Protein AF-A0A183EWM8-F1 (afdb_monomer_lite)

pLDDT: mean 88.38, std 13.18, range [44.06, 98.62]

InterPro domains:
  IPR011598 Myc-type, basic helix-loop-helix (bHLH) domain [PF00010] (12-62)
  IPR011598 Myc-type, basic helix-loop-helix (bHLH) domain [PS50888] (10-64)
  IPR011598 Myc-type, basic helix-loop-helix (bHLH) domain [SM00353] (16-68)
  IPR036638 Helix-loop-helix DNA-binding domain superfamily [G3DSA:4.10.280.10] (2-67)
  IPR036638 Helix-loop-helix DNA-binding domain superfamily [SSF47459] (11-66)
  IPR050359 Basic helix-loop-helix transcription factors [PTHR19290] (7-63)

Structure (mmCIF, N/CA/C/O backbone):
data_AF-A0A183EWM8-F1
#
_entry.id   AF-A0A183EWM8-F1
#
loop_
_atom_site.group_PDB
_atom_site.id
_atom_site.type_symbol
_atom_site.label_atom_id
_atom_site.label_alt_id
_atom_site.label_comp_id
_atom_site.label_asym_id
_atom_site.label_entity_id
_atom_site.label_seq_id
_atom_site.pdbx_PDB_ins_code
_atom_site.Cartn_x
_atom_site.Cartn_y
_atom_site.Cartn_z
_atom_site.occupancy
_atom_site.B_iso_or_equiv
_atom_site.auth_seq_id
_atom_site.auth_comp_id
_atom_site.auth_asym_id
_atom_site.auth_atom_id
_atom_site.pdbx_PDB_model_num
ATOM 1 N N . MET A 1 1 ? -21.068 13.839 41.377 1.00 44.06 1 MET A N 1
ATOM 2 C CA . MET A 1 1 ? -20.197 14.106 40.212 1.00 44.06 1 MET A CA 1
ATOM 3 C C . MET A 1 1 ? -19.791 12.785 39.569 1.00 44.06 1 MET A C 1
ATOM 5 O O . MET A 1 1 ? -18.951 12.104 40.136 1.00 44.06 1 MET A O 1
ATOM 9 N N . SER A 1 2 ? -20.387 12.386 38.440 1.00 51.72 2 SER A N 1
ATOM 10 C CA . SER A 1 2 ? -19.960 11.161 37.724 1.00 51.72 2 SER A CA 1
ATOM 11 C C . SER A 1 2 ? -20.334 11.091 36.233 1.00 51.72 2 SER A C 1
ATOM 13 O O . SER A 1 2 ? -19.924 10.150 35.566 1.00 51.72 2 SER A O 1
ATOM 15 N N . SER A 1 3 ? -21.024 12.084 35.660 1.00 55.25 3 SER A N 1
ATOM 16 C CA . SER A 1 3 ? -21.482 12.010 34.257 1.00 55.25 3 SER A CA 1
ATOM 17 C C . SER A 1 3 ? -20.521 12.607 33.218 1.00 55.25 3 SER A C 1
ATOM 19 O O . SER A 1 3 ? -20.707 12.379 32.030 1.00 55.25 3 SER A O 1
ATOM 21 N N . ALA A 1 4 ? -19.483 13.340 33.637 1.00 53.97 4 ALA A N 1
ATOM 22 C CA . ALA A 1 4 ? -18.543 14.003 32.720 1.00 53.97 4 ALA A CA 1
ATOM 23 C C . ALA A 1 4 ? -17.458 13.068 32.142 1.00 53.97 4 ALA A C 1
ATOM 25 O O . ALA A 1 4 ? -16.783 13.427 31.188 1.00 53.97 4 ALA A O 1
ATOM 26 N N . ASN A 1 5 ? -17.293 11.859 32.694 1.00 59.56 5 ASN A N 1
ATOM 27 C CA . ASN A 1 5 ? -16.226 10.933 32.283 1.00 59.56 5 ASN A CA 1
ATOM 28 C C . ASN A 1 5 ? -16.612 10.059 31.072 1.00 59.56 5 ASN A C 1
ATOM 30 O O . ASN A 1 5 ? -15.748 9.604 30.325 1.00 59.56 5 ASN A O 1
ATOM 34 N N . SER A 1 6 ? -17.910 9.824 30.857 1.00 70.00 6 SER A N 1
ATOM 35 C CA . SER A 1 6 ? -18.403 8.890 29.835 1.00 70.00 6 SER A CA 1
ATOM 36 C C . SER A 1 6 ? -18.297 9.453 28.415 1.00 70.00 6 SER A C 1
ATOM 38 O O . SER A 1 6 ? -17.976 8.720 27.481 1.00 70.00 6 SER A O 1
ATOM 40 N N . SER A 1 7 ? -18.530 10.758 28.246 1.00 78.94 7 SER A N 1
ATOM 41 C CA . SER A 1 7 ? -18.388 11.450 26.959 1.00 78.94 7 SER A CA 1
ATOM 42 C C . SER A 1 7 ? -16.929 11.507 26.511 1.00 78.94 7 SER A C 1
ATOM 44 O O . SER A 1 7 ? -16.627 11.151 25.374 1.00 78.94 7 SER A O 1
ATOM 46 N N . ASP A 1 8 ? -16.012 11.852 27.415 1.00 87.44 8 ASP A N 1
ATOM 47 C CA . ASP A 1 8 ? -14.578 11.914 27.113 1.00 87.44 8 ASP A CA 1
ATOM 48 C C . ASP A 1 8 ? -14.008 10.527 26.805 1.00 87.44 8 ASP A C 1
ATOM 50 O O . ASP A 1 8 ? -13.203 10.355 25.884 1.00 87.44 8 ASP A O 1
ATOM 54 N N . GLN A 1 9 ? -14.473 9.499 27.520 1.00 91.06 9 GLN A N 1
ATOM 55 C CA . GLN A 1 9 ? -14.120 8.115 27.227 1.00 91.06 9 GLN A CA 1
ATOM 56 C C . GLN A 1 9 ? -14.617 7.680 25.840 1.00 91.06 9 GLN A C 1
ATOM 58 O O . GLN A 1 9 ? -13.852 7.074 25.087 1.00 91.06 9 GLN A O 1
ATOM 63 N N . LEU A 1 10 ? -15.851 8.028 25.461 1.00 92.75 10 LEU A N 1
ATOM 64 C CA . LEU A 1 10 ? -16.386 7.752 24.124 1.00 92.75 10 LEU A CA 1
ATOM 65 C C . LEU A 1 10 ? -15.608 8.479 23.022 1.00 92.75 10 LEU A C 1
ATOM 67 O O . LEU A 1 10 ? -15.335 7.884 21.978 1.00 92.75 10 LEU A O 1
ATOM 71 N N . VAL A 1 11 ? -15.205 9.731 23.245 1.00 94.81 11 VAL A N 1
ATOM 72 C CA . VAL A 1 11 ? -14.379 10.488 22.292 1.00 94.81 11 VAL A CA 1
ATOM 73 C C . VAL A 1 11 ? -13.022 9.808 22.099 1.00 94.81 11 VAL A C 1
ATOM 75 O O . VAL A 1 11 ? -12.616 9.564 20.962 1.00 94.81 11 VAL A O 1
ATOM 78 N N . ARG A 1 12 ? -12.347 9.410 23.185 1.00 95.12 12 ARG A N 1
ATOM 79 C CA . ARG A 1 12 ? -11.071 8.672 23.114 1.00 95.12 12 ARG A CA 1
ATOM 80 C C . ARG A 1 12 ? -11.211 7.350 22.358 1.00 95.12 12 ARG A C 1
ATOM 82 O O . ARG A 1 12 ? -10.353 7.023 21.540 1.00 95.12 12 ARG A O 1
ATOM 89 N N . LEU A 1 13 ? -12.287 6.599 22.602 1.00 96.56 13 LEU A N 1
ATOM 90 C CA . LEU A 1 13 ? -12.558 5.341 21.901 1.00 96.56 13 LEU A CA 1
ATOM 91 C C . LEU A 1 13 ? -12.790 5.559 20.401 1.00 96.56 13 LEU A C 1
ATOM 93 O O . LEU A 1 13 ? -12.211 4.832 19.595 1.00 96.56 13 LEU A O 1
ATOM 97 N N . ASN A 1 14 ? -13.562 6.582 20.023 1.00 97.06 14 ASN A N 1
ATOM 98 C CA . ASN A 1 14 ? -13.793 6.932 18.619 1.00 97.06 14 ASN A CA 1
ATOM 99 C C . ASN A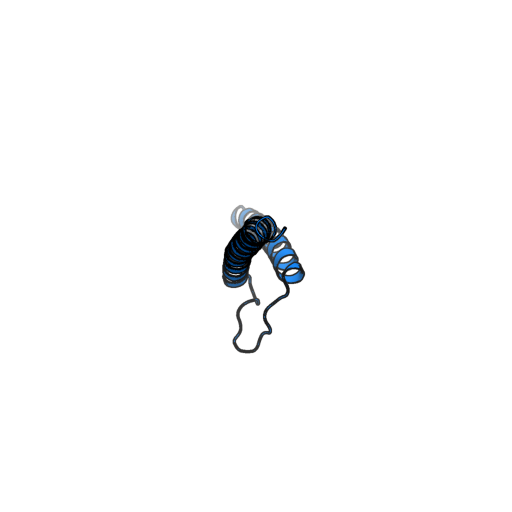 1 14 ? -12.501 7.351 17.905 1.00 97.06 14 ASN A C 1
ATOM 101 O O . ASN A 1 14 ? -12.246 6.911 16.785 1.00 97.06 14 ASN A O 1
ATOM 105 N N . ILE A 1 15 ? -11.651 8.149 18.559 1.00 97.75 15 ILE A N 1
ATOM 106 C CA . ILE A 1 15 ? -10.349 8.550 18.005 1.00 97.75 15 ILE A CA 1
ATOM 107 C C . ILE A 1 15 ? -9.456 7.325 17.784 1.00 97.75 15 ILE A C 1
ATOM 109 O O . ILE A 1 15 ? -8.889 7.168 16.703 1.00 97.75 15 ILE A O 1
ATOM 113 N N . ASN A 1 16 ? -9.369 6.428 18.771 1.00 98.19 16 ASN A N 1
ATOM 114 C CA . ASN A 1 16 ? -8.578 5.202 18.657 1.00 98.19 16 ASN A CA 1
ATOM 115 C C . ASN A 1 16 ? -9.086 4.288 17.538 1.00 98.19 16 ASN A C 1
ATOM 117 O O . ASN A 1 16 ? -8.281 3.698 16.821 1.00 98.19 16 ASN A O 1
ATOM 121 N N . LEU A 1 17 ? -10.407 4.159 17.387 1.00 98.25 17 LEU A N 1
ATOM 122 C CA . LEU A 1 17 ? -11.001 3.382 16.302 1.00 98.25 17 LEU A CA 1
ATOM 123 C C . LEU A 1 17 ? -10.628 3.977 14.943 1.00 98.25 17 LEU A C 1
ATOM 125 O O . LEU A 1 17 ? -10.139 3.255 14.078 1.00 98.25 17 LEU A O 1
ATOM 129 N N . ARG A 1 18 ? -10.779 5.296 14.784 1.00 98.50 18 ARG A N 1
ATOM 130 C CA . ARG A 1 18 ? -10.426 5.996 13.546 1.00 98.50 18 ARG A CA 1
ATOM 131 C C . ARG A 1 18 ? -8.955 5.810 13.184 1.00 98.50 18 ARG A C 1
A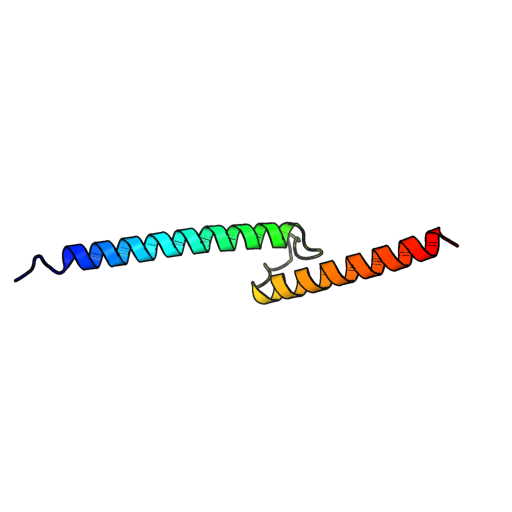TOM 133 O O . ARG A 1 18 ? -8.643 5.540 12.029 1.00 98.50 18 ARG A O 1
ATOM 140 N N . GLU A 1 19 ? -8.057 5.911 14.161 1.00 98.56 19 GLU A N 1
ATOM 141 C CA . GLU A 1 19 ? -6.625 5.718 13.921 1.00 98.56 19 GLU A CA 1
ATOM 142 C C . GLU A 1 19 ? -6.284 4.262 13.576 1.00 98.56 19 GLU A C 1
ATOM 144 O O . GLU A 1 19 ? -5.428 4.018 12.727 1.00 98.56 19 GLU A O 1
ATOM 149 N N . ARG A 1 20 ? -6.989 3.280 14.157 1.00 98.62 20 ARG A N 1
ATOM 150 C CA . ARG A 1 20 ? -6.849 1.871 13.753 1.00 98.62 20 ARG A CA 1
ATOM 151 C C . ARG A 1 20 ? -7.274 1.650 12.307 1.00 98.62 20 ARG A C 1
ATOM 153 O O . ARG A 1 20 ? -6.542 0.973 11.594 1.00 98.62 20 ARG A O 1
ATOM 160 N N . CYS A 1 21 ? -8.401 2.220 11.880 1.00 98.50 21 CYS A N 1
ATOM 161 C CA . CYS A 1 21 ? -8.844 2.144 10.485 1.00 98.50 21 CYS A CA 1
ATOM 162 C C . CYS A 1 21 ? -7.801 2.771 9.551 1.00 98.50 21 CYS A C 1
ATOM 164 O O . CYS A 1 21 ? -7.309 2.096 8.658 1.00 98.50 21 CYS A O 1
ATOM 166 N N . ARG A 1 22 ? -7.333 3.989 9.855 1.00 98.62 22 ARG A N 1
ATOM 167 C CA . ARG A 1 22 ? -6.273 4.659 9.080 1.00 98.62 22 ARG A CA 1
ATOM 168 C C . ARG A 1 22 ? -4.999 3.813 8.968 1.00 98.62 22 ARG A C 1
ATOM 170 O O . ARG A 1 22 ? -4.353 3.770 7.923 1.00 98.62 22 ARG A O 1
ATOM 177 N N . MET A 1 23 ? -4.611 3.148 10.057 1.00 98.50 23 MET A N 1
ATOM 178 C CA . MET A 1 23 ? -3.457 2.250 10.068 1.00 98.50 23 MET A CA 1
ATOM 179 C C . MET A 1 23 ? -3.696 0.952 9.291 1.00 98.50 23 MET A C 1
ATOM 181 O O . MET A 1 23 ? -2.724 0.382 8.795 1.00 98.50 23 MET A O 1
ATOM 185 N N . HIS A 1 24 ? -4.941 0.479 9.194 1.00 98.38 24 HIS A N 1
ATOM 186 C CA . HIS A 1 24 ? -5.308 -0.670 8.371 1.00 98.38 24 HIS A CA 1
ATOM 187 C C . HIS A 1 24 ? -5.150 -0.338 6.887 1.00 98.38 24 HIS A C 1
ATOM 189 O O . HIS A 1 24 ? -4.371 -1.020 6.228 1.00 98.38 24 HIS A O 1
ATOM 195 N N . ASP A 1 25 ? -5.727 0.777 6.432 1.00 98.31 25 ASP A N 1
ATOM 196 C CA . ASP A 1 25 ? -5.610 1.259 5.047 1.00 98.31 25 ASP A CA 1
ATOM 197 C C . ASP A 1 25 ? -4.136 1.442 4.643 1.00 98.31 25 ASP A C 1
ATOM 199 O O . ASP A 1 25 ? -3.691 1.034 3.571 1.00 98.31 25 ASP A O 1
ATOM 203 N N . LEU A 1 26 ? -3.322 2.005 5.547 1.00 98.19 26 LEU A N 1
ATOM 204 C CA . LEU A 1 26 ? -1.882 2.148 5.326 1.00 98.19 26 LEU A CA 1
ATOM 205 C C . LEU A 1 26 ? -1.182 0.791 5.193 1.00 98.19 26 LEU A C 1
ATOM 207 O O . LEU A 1 26 ? -0.268 0.645 4.384 1.00 98.19 26 LEU A O 1
ATOM 211 N N . ASN A 1 27 ? -1.538 -0.182 6.032 1.00 97.25 27 ASN A N 1
ATOM 212 C CA . ASN A 1 27 ? -0.919 -1.504 5.992 1.00 97.25 27 ASN A CA 1
ATOM 213 C C . ASN A 1 27 ? -1.318 -2.276 4.729 1.00 97.25 27 ASN A C 1
ATOM 215 O O . ASN A 1 27 ? -0.458 -2.965 4.185 1.00 97.25 27 ASN A O 1
ATOM 219 N N . GLU A 1 28 ? -2.560 -2.121 4.273 1.00 97.31 28 GLU A N 1
ATOM 220 C CA . GLU A 1 28 ? -3.068 -2.674 3.017 1.00 97.31 28 GLU A CA 1
ATOM 221 C C . GLU A 1 28 ? -2.278 -2.126 1.823 1.00 97.31 28 GLU A C 1
ATOM 223 O O . GLU A 1 28 ? -1.640 -2.900 1.115 1.00 97.31 28 G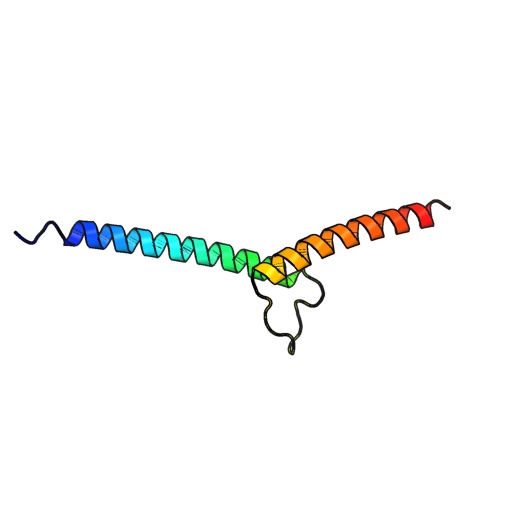LU A O 1
ATOM 228 N N . ALA A 1 29 ? -2.134 -0.801 1.708 1.00 97.62 29 ALA A N 1
ATOM 229 C CA . ALA A 1 29 ? -1.306 -0.188 0.663 1.00 97.62 29 ALA A CA 1
ATOM 230 C C . ALA A 1 29 ? 0.166 -0.656 0.701 1.00 97.62 29 ALA A C 1
ATOM 232 O O . ALA A 1 29 ? 0.838 -0.777 -0.324 1.00 97.62 29 ALA A O 1
ATOM 233 N N . PHE A 1 30 ? 0.696 -0.937 1.896 1.00 96.38 30 PHE A N 1
ATOM 234 C CA . PHE A 1 30 ? 2.035 -1.506 2.058 1.00 96.38 30 PHE A CA 1
ATOM 235 C C . PHE A 1 30 ? 2.128 -2.962 1.584 1.00 96.38 30 PHE A C 1
ATOM 237 O O . PHE A 1 30 ? 3.203 -3.386 1.159 1.00 96.38 30 PHE A O 1
ATOM 244 N N . ASP A 1 31 ? 1.056 -3.740 1.716 1.00 94.44 31 ASP A N 1
ATOM 245 C CA . ASP A 1 31 ? 0.982 -5.115 1.227 1.00 94.44 31 ASP A CA 1
ATOM 246 C C . ASP A 1 31 ? 0.820 -5.155 -0.296 1.00 94.44 31 ASP A C 1
ATOM 248 O O . ASP A 1 31 ? 1.539 -5.918 -0.942 1.00 94.44 31 ASP A O 1
ATOM 252 N N . ASP A 1 32 ? 0.032 -4.248 -0.873 1.00 95.44 32 ASP A N 1
ATOM 253 C CA . ASP A 1 32 ? -0.040 -4.045 -2.325 1.00 95.44 32 ASP A CA 1
ATOM 254 C C . ASP A 1 32 ? 1.323 -3.659 -2.906 1.00 95.44 32 ASP A C 1
ATOM 256 O O . ASP A 1 32 ? 1.766 -4.215 -3.913 1.00 95.44 32 ASP A O 1
ATOM 260 N N . LEU A 1 33 ? 2.048 -2.762 -2.225 1.00 96.06 33 LEU A N 1
ATOM 261 C CA . LEU A 1 33 ? 3.414 -2.426 -2.611 1.00 96.06 33 LEU A CA 1
ATOM 262 C C . L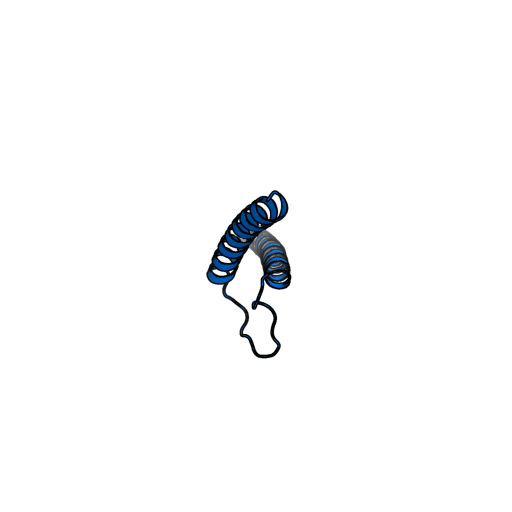EU A 1 33 ? 4.315 -3.664 -2.576 1.00 96.06 33 LEU A C 1
ATOM 264 O O . LEU A 1 33 ? 5.072 -3.878 -3.514 1.00 96.06 33 LEU A O 1
ATOM 268 N N . ARG A 1 34 ? 4.240 -4.506 -1.536 1.00 95.12 34 ARG A N 1
ATOM 269 C CA . ARG A 1 34 ? 5.030 -5.751 -1.491 1.00 95.12 34 ARG A CA 1
ATOM 270 C C . ARG A 1 34 ? 4.697 -6.668 -2.658 1.00 95.12 34 ARG A C 1
ATOM 272 O O . ARG A 1 34 ? 5.622 -7.245 -3.208 1.00 95.12 34 ARG A O 1
ATOM 279 N N . ALA A 1 35 ? 3.428 -6.768 -3.048 1.00 92.44 35 ALA A N 1
ATOM 280 C CA . ALA A 1 35 ? 2.990 -7.666 -4.109 1.00 92.44 35 ALA A CA 1
ATOM 281 C C . ALA A 1 35 ? 3.645 -7.370 -5.471 1.00 92.44 35 ALA A C 1
ATOM 283 O O . ALA A 1 35 ? 3.799 -8.288 -6.276 1.00 92.44 35 ALA A O 1
ATOM 284 N N . ILE A 1 36 ? 4.064 -6.127 -5.720 1.00 93.25 36 ILE A N 1
ATOM 285 C CA . ILE A 1 36 ? 4.734 -5.736 -6.969 1.00 93.25 36 ILE A CA 1
ATOM 286 C C . ILE A 1 36 ? 6.266 -5.732 -6.876 1.00 93.25 36 ILE A C 1
ATOM 288 O O . ILE A 1 36 ? 6.935 -5.523 -7.889 1.00 93.25 36 ILE A O 1
ATOM 292 N N . LEU A 1 37 ? 6.845 -5.920 -5.684 1.00 92.88 37 LEU A N 1
ATOM 293 C CA . LEU A 1 37 ? 8.295 -5.877 -5.512 1.00 92.88 37 LEU A CA 1
ATOM 294 C C . LEU A 1 37 ? 8.941 -7.217 -5.866 1.00 92.88 37 LEU A C 1
ATOM 296 O O . LEU A 1 37 ? 8.471 -8.276 -5.445 1.00 92.88 37 LEU A O 1
ATOM 300 N N . PRO A 1 38 ? 10.084 -7.199 -6.571 1.00 88.88 38 PRO A N 1
ATOM 301 C CA . PRO A 1 38 ? 10.811 -8.423 -6.854 1.00 88.88 38 PRO A CA 1
ATOM 302 C C . PRO A 1 38 ? 11.290 -9.056 -5.543 1.00 88.88 38 PRO A C 1
ATOM 304 O O . PRO A 1 38 ? 11.736 -8.362 -4.628 1.00 88.88 38 PRO A O 1
ATOM 307 N N . TYR A 1 39 ? 11.210 -10.384 -5.456 1.00 81.25 39 TYR A N 1
ATOM 308 C CA . TYR A 1 39 ? 11.655 -11.186 -4.304 1.00 81.25 39 TYR A CA 1
ATOM 309 C C . TYR A 1 39 ? 10.897 -10.956 -2.985 1.00 81.25 39 TYR A C 1
ATOM 311 O O . TYR A 1 39 ? 11.215 -11.597 -1.984 1.00 81.25 39 TYR A O 1
ATOM 319 N N . ALA A 1 40 ? 9.877 -10.094 -2.963 1.00 77.50 40 ALA A N 1
ATOM 320 C CA . ALA A 1 40 ? 9.004 -9.923 -1.803 1.00 77.50 40 ALA A CA 1
ATOM 321 C C . ALA A 1 40 ? 7.933 -11.030 -1.702 1.00 77.50 40 ALA A C 1
ATOM 323 O O . ALA A 1 40 ? 7.305 -11.188 -0.653 1.00 77.50 40 ALA A O 1
ATOM 324 N N . ASN A 1 41 ? 7.770 -11.823 -2.768 1.00 69.62 41 ASN A N 1
ATOM 325 C CA . ASN A 1 41 ? 6.697 -12.792 -2.946 1.00 69.62 41 ASN A CA 1
ATOM 326 C C . ASN A 1 41 ? 7.322 -14.183 -3.100 1.00 69.62 41 ASN A C 1
ATOM 328 O O . ASN A 1 41 ? 7.777 -14.564 -4.176 1.00 69.62 41 ASN A O 1
ATOM 332 N N . GLY A 1 42 ? 7.360 -14.957 -2.021 1.00 66.25 42 GLY A N 1
ATOM 333 C CA . GLY A 1 42 ? 7.790 -16.348 -2.070 1.00 66.25 42 GLY A CA 1
ATOM 334 C C . GLY A 1 42 ? 7.186 -17.116 -0.911 1.00 66.25 42 GLY A C 1
ATOM 335 O O . GLY A 1 42 ? 7.196 -16.632 0.216 1.00 66.25 42 GLY A O 1
ATOM 336 N N . THR A 1 43 ? 6.680 -18.321 -1.170 1.00 62.81 43 THR A N 1
ATOM 337 C CA . THR A 1 43 ? 6.057 -19.193 -0.154 1.00 62.81 43 THR A CA 1
ATOM 338 C C . THR A 1 43 ? 6.994 -19.524 1.012 1.00 62.81 43 THR A C 1
ATOM 340 O O . THR A 1 43 ? 6.529 -19.854 2.098 1.00 62.81 43 THR A O 1
ATOM 343 N N . SER A 1 44 ? 8.309 -19.385 0.806 1.00 67.88 44 SER A N 1
ATOM 344 C CA . SER A 1 44 ? 9.353 -19.572 1.820 1.00 67.88 44 SER A CA 1
ATOM 345 C C . SER A 1 44 ? 9.998 -18.263 2.312 1.00 67.88 44 SER A C 1
ATOM 347 O O . SER A 1 44 ? 10.897 -18.308 3.154 1.00 67.88 44 SER A O 1
ATOM 349 N N . VAL A 1 45 ? 9.591 -17.098 1.793 1.00 73.81 45 VAL A N 1
ATOM 350 C CA . VAL A 1 45 ? 10.206 -15.802 2.119 1.00 73.81 45 VAL A CA 1
ATOM 351 C C . VAL A 1 45 ? 9.399 -15.111 3.214 1.00 73.81 45 VAL A C 1
ATOM 353 O O . VAL A 1 45 ? 8.190 -14.912 3.110 1.00 73.81 45 VAL A O 1
ATOM 356 N N . ARG A 1 46 ? 10.078 -14.731 4.300 1.00 81.56 46 ARG A N 1
ATOM 357 C CA . ARG A 1 46 ? 9.463 -14.001 5.414 1.00 81.56 46 ARG A CA 1
ATOM 358 C C . ARG A 1 46 ? 8.991 -12.616 4.950 1.00 81.56 46 ARG A C 1
ATOM 360 O O . ARG A 1 46 ? 9.747 -11.899 4.298 1.00 81.56 46 ARG A O 1
ATOM 367 N N . LYS A 1 47 ? 7.786 -12.207 5.373 1.00 86.75 47 LYS A N 1
ATOM 368 C CA . LYS A 1 47 ? 7.229 -10.866 5.113 1.00 86.75 47 LYS A CA 1
ATOM 369 C C . LYS A 1 47 ? 8.229 -9.770 5.500 1.00 86.75 47 LYS A C 1
ATOM 371 O O . LYS A 1 47 ? 8.699 -9.718 6.639 1.00 86.75 47 LYS A O 1
ATOM 376 N N . LEU A 1 48 ? 8.533 -8.890 4.548 1.00 91.25 48 LEU A N 1
ATOM 377 C CA . LEU A 1 48 ? 9.464 -7.779 4.740 1.00 91.25 48 LEU A CA 1
ATOM 378 C C . LEU A 1 48 ? 8.921 -6.755 5.745 1.00 91.25 48 LEU A C 1
ATOM 380 O O . LEU A 1 48 ? 7.729 -6.438 5.756 1.00 91.25 48 LEU A O 1
ATOM 384 N N . SER A 1 49 ? 9.816 -6.163 6.542 1.00 94.88 49 SER A N 1
ATOM 385 C CA . SER A 1 49 ? 9.471 -5.029 7.409 1.00 94.88 49 SER A CA 1
ATOM 386 C C . SER A 1 49 ? 9.061 -3.800 6.583 1.00 94.88 49 SER A C 1
ATOM 388 O O . SER A 1 49 ? 9.377 -3.707 5.395 1.00 94.88 49 SER A O 1
ATOM 390 N N . LYS A 1 50 ? 8.368 -2.824 7.191 1.00 96.00 50 LYS A N 1
ATOM 391 C CA . LYS A 1 50 ? 7.975 -1.574 6.503 1.00 96.00 50 LYS A CA 1
ATOM 392 C C . LYS A 1 50 ? 9.184 -0.830 5.927 1.00 96.00 50 LYS A C 1
ATOM 394 O O . LYS A 1 50 ? 9.166 -0.449 4.765 1.00 96.00 50 LYS A O 1
ATOM 399 N N . ILE A 1 51 ? 10.258 -0.710 6.709 1.00 97.38 51 ILE A N 1
ATOM 400 C CA . ILE A 1 51 ? 11.500 -0.045 6.286 1.00 97.38 51 ILE A CA 1
ATOM 401 C C . ILE A 1 51 ? 12.155 -0.802 5.126 1.00 97.38 51 ILE A C 1
ATOM 403 O O . ILE A 1 51 ? 12.503 -0.191 4.120 1.00 97.38 51 ILE A O 1
ATOM 407 N N . ALA A 1 52 ? 12.265 -2.131 5.228 1.00 95.25 52 ALA A N 1
ATOM 408 C CA . ALA A 1 52 ? 12.837 -2.945 4.158 1.00 95.25 52 ALA A CA 1
ATOM 409 C C . ALA A 1 52 ? 12.008 -2.857 2.866 1.00 95.25 52 ALA A C 1
ATOM 411 O O . ALA A 1 52 ? 12.576 -2.773 1.783 1.00 95.25 52 ALA A O 1
ATOM 412 N N . THR A 1 53 ? 10.677 -2.808 2.986 1.00 96.31 53 THR A N 1
ATOM 413 C CA . THR A 1 53 ? 9.760 -2.653 1.844 1.00 96.31 53 THR A CA 1
ATOM 414 C C . THR A 1 53 ? 10.005 -1.326 1.121 1.00 96.31 53 THR A C 1
ATOM 416 O O . THR A 1 53 ? 10.161 -1.319 -0.095 1.00 96.31 53 THR A O 1
ATOM 419 N N . LEU A 1 54 ? 10.113 -0.211 1.856 1.00 97.75 54 LEU A N 1
ATOM 420 C CA . LEU A 1 54 ? 10.389 1.106 1.265 1.00 97.75 54 LEU A CA 1
ATOM 421 C C . LEU A 1 54 ? 11.773 1.177 0.609 1.00 97.75 54 LEU A C 1
ATOM 423 O O . LEU A 1 54 ? 11.912 1.735 -0.478 1.00 97.75 54 LEU A O 1
ATOM 427 N N . LEU A 1 55 ? 12.794 0.605 1.255 1.00 97.00 55 LEU A N 1
ATOM 428 C CA . LEU A 1 55 ? 14.149 0.575 0.707 1.00 97.00 55 LEU A CA 1
ATOM 429 C C . LEU A 1 55 ? 14.200 -0.227 -0.598 1.00 97.00 55 LEU A C 1
ATOM 431 O O . LEU A 1 55 ? 14.770 0.235 -1.585 1.00 97.00 55 LEU A O 1
ATOM 435 N N . LEU A 1 56 ? 13.569 -1.403 -0.611 1.00 95.88 56 LEU A N 1
ATOM 436 C CA . LEU A 1 56 ? 13.492 -2.251 -1.793 1.00 95.88 56 LEU A CA 1
ATOM 437 C C . LEU A 1 56 ? 12.710 -1.569 -2.920 1.00 95.88 56 LEU A C 1
ATOM 439 O O . LEU A 1 56 ? 13.170 -1.585 -4.056 1.00 95.88 56 LEU A O 1
ATOM 443 N N . ALA A 1 57 ? 11.591 -0.909 -2.611 1.00 97.25 57 ALA A N 1
AT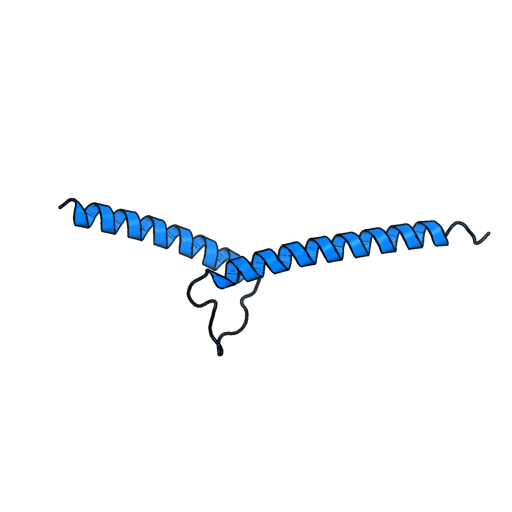OM 444 C CA . ALA A 1 57 ? 10.815 -0.152 -3.591 1.00 97.25 57 ALA A CA 1
ATOM 445 C C . ALA A 1 57 ? 11.623 0.971 -4.242 1.00 97.25 57 ALA A C 1
ATOM 447 O O . ALA A 1 57 ? 11.667 1.065 -5.468 1.00 97.25 57 ALA A O 1
ATOM 448 N N . LYS A 1 58 ? 12.323 1.780 -3.438 1.00 97.38 58 LYS A N 1
ATOM 449 C CA . LYS A 1 58 ? 13.212 2.827 -3.953 1.00 97.38 58 LYS A CA 1
ATOM 450 C C . LYS A 1 58 ? 14.270 2.238 -4.889 1.00 97.38 58 LYS A C 1
ATOM 452 O O . LYS A 1 58 ? 14.461 2.745 -5.990 1.00 97.38 58 LYS A O 1
ATOM 457 N N . ASN A 1 59 ? 14.954 1.181 -4.455 1.00 96.38 59 ASN A N 1
ATOM 458 C CA . ASN A 1 59 ? 16.022 0.568 -5.244 1.00 96.38 59 ASN A CA 1
ATOM 459 C C . ASN A 1 59 ? 15.485 -0.060 -6.535 1.00 96.38 59 ASN A C 1
ATOM 461 O O . ASN A 1 59 ? 16.136 0.032 -7.570 1.00 96.38 59 ASN A O 1
ATOM 465 N N . HIS A 1 60 ? 14.292 -0.654 -6.490 1.00 95.75 60 HIS A N 1
ATOM 466 C CA . HIS A 1 60 ? 13.644 -1.223 -7.663 1.00 95.75 60 HIS A CA 1
ATOM 467 C C . HIS A 1 60 ? 13.338 -0.155 -8.719 1.00 95.75 60 HIS A C 1
ATOM 469 O O . HIS A 1 60 ? 13.671 -0.354 -9.883 1.00 95.75 60 HIS A O 1
ATOM 475 N N . ILE A 1 61 ? 12.793 0.997 -8.313 1.00 96.56 61 ILE A N 1
ATOM 476 C CA . ILE A 1 61 ? 12.544 2.125 -9.224 1.00 96.56 61 ILE A CA 1
ATOM 477 C C . ILE A 1 61 ? 13.853 2.601 -9.870 1.00 96.56 61 ILE A C 1
ATOM 479 O O . ILE A 1 61 ? 13.907 2.747 -11.088 1.00 96.56 61 ILE A O 1
ATOM 483 N N . LEU A 1 62 ? 14.917 2.800 -9.081 1.00 96.62 62 LEU A N 1
ATOM 484 C CA . LEU A 1 62 ? 16.220 3.235 -9.606 1.00 96.62 62 LEU A CA 1
ATOM 485 C C . LEU A 1 62 ? 16.780 2.242 -10.637 1.00 96.62 62 LEU A C 1
ATOM 487 O O . LEU A 1 62 ? 17.133 2.637 -11.744 1.00 96.62 62 LEU A O 1
ATOM 491 N N . MET A 1 63 ? 16.761 0.946 -10.315 1.00 95.12 63 MET A N 1
ATOM 492 C CA . MET A 1 63 ? 17.232 -0.108 -11.220 1.00 95.12 63 MET A CA 1
ATOM 493 C C . MET A 1 63 ? 16.416 -0.176 -12.515 1.00 95.12 63 MET A C 1
ATOM 495 O O . MET A 1 63 ? 16.981 -0.407 -13.585 1.00 95.12 63 MET A O 1
ATOM 499 N N . GLN A 1 64 ? 15.095 0.021 -12.446 1.00 93.88 64 GLN A N 1
ATOM 500 C CA . GLN A 1 64 ? 14.243 0.051 -13.636 1.00 93.88 64 GLN A CA 1
ATOM 501 C C . GLN A 1 64 ? 14.596 1.225 -14.556 1.00 93.88 64 GLN A C 1
ATOM 503 O O . GLN A 1 64 ? 14.700 1.027 -15.765 1.00 93.88 64 GLN A O 1
ATOM 508 N N . VAL A 1 65 ? 14.828 2.417 -14.000 1.00 94.50 65 VAL A N 1
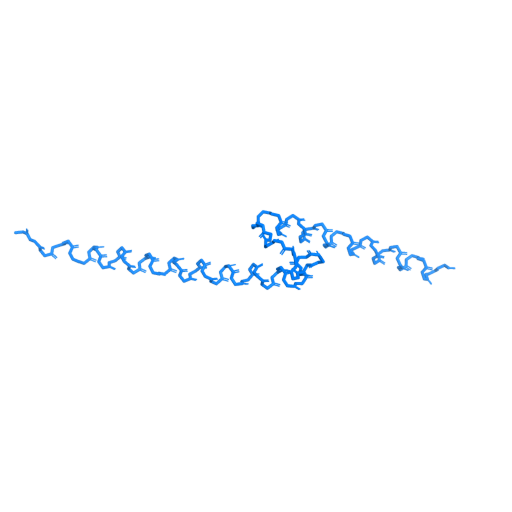ATOM 509 C CA . VAL A 1 65 ? 15.232 3.605 -14.770 1.00 94.50 65 VAL A CA 1
ATOM 510 C C . VAL A 1 65 ? 16.574 3.376 -15.468 1.00 94.50 65 VAL A C 1
ATOM 512 O O . VAL A 1 65 ? 16.671 3.587 -16.678 1.00 94.50 65 VAL A O 1
ATOM 515 N N . ASP A 1 66 ? 17.575 2.872 -14.741 1.00 93.44 66 ASP A N 1
ATOM 516 C CA . ASP A 1 66 ? 18.899 2.574 -15.301 1.00 93.44 66 ASP A CA 1
ATOM 517 C C . ASP A 1 66 ? 18.813 1.518 -16.411 1.00 93.44 66 ASP A C 1
ATOM 519 O O . ASP A 1 66 ? 19.396 1.673 -17.487 1.00 93.44 66 ASP A O 1
ATOM 523 N N . THR A 1 67 ? 18.027 0.460 -16.188 1.00 93.31 67 THR A N 1
ATOM 524 C CA . THR A 1 67 ? 17.818 -0.605 -17.178 1.00 93.31 67 THR A CA 1
ATOM 525 C C . THR A 1 67 ? 17.164 -0.062 -18.445 1.00 93.31 67 THR A C 1
ATOM 527 O O . THR A 1 67 ? 17.617 -0.377 -19.545 1.00 93.31 67 THR A O 1
ATOM 530 N N . ILE A 1 68 ? 16.127 0.772 -18.318 1.00 93.19 68 ILE A N 1
ATOM 531 C CA . ILE A 1 68 ? 15.463 1.399 -19.467 1.00 93.19 68 ILE A CA 1
ATOM 532 C C . ILE A 1 68 ? 16.458 2.263 -20.248 1.00 93.19 68 ILE A C 1
ATOM 534 O O . ILE A 1 68 ? 16.503 2.163 -21.473 1.00 93.19 68 ILE A O 1
ATOM 538 N N . PHE A 1 69 ? 17.288 3.056 -19.566 1.00 92.31 69 PHE A N 1
ATOM 539 C CA . PHE A 1 69 ? 18.306 3.882 -20.216 1.00 92.31 69 PHE A CA 1
ATOM 540 C C . PHE A 1 69 ? 19.307 3.040 -21.018 1.00 92.31 69 PHE A C 1
ATOM 542 O O . PHE A 1 69 ? 19.531 3.301 -22.201 1.00 92.31 69 PHE A O 1
ATOM 549 N N . VAL A 1 70 ? 19.862 1.989 -20.406 1.00 91.06 70 VAL A N 1
ATOM 550 C CA . VAL A 1 70 ? 20.827 1.091 -21.060 1.00 91.06 70 VAL A CA 1
ATOM 551 C C . VAL A 1 70 ? 20.199 0.377 -22.255 1.00 91.06 70 VAL A C 1
ATOM 553 O O . VAL A 1 70 ? 20.819 0.281 -23.314 1.00 91.06 70 VAL A O 1
ATOM 556 N N . VAL A 1 71 ? 18.968 -0.118 -22.109 1.00 89.75 71 VAL A N 1
ATOM 557 C CA . VAL A 1 71 ? 18.263 -0.821 -23.186 1.00 89.75 71 VAL A CA 1
ATOM 558 C C . VAL A 1 71 ? 17.973 0.126 -24.350 1.00 89.75 71 VAL A C 1
ATOM 560 O O . VAL A 1 71 ? 18.254 -0.237 -25.487 1.00 89.75 71 VAL A O 1
ATOM 563 N N . GLN A 1 72 ? 17.507 1.349 -24.087 1.00 86.88 72 GLN A N 1
ATOM 564 C CA . GLN A 1 72 ? 17.255 2.345 -25.133 1.00 86.88 72 GLN A CA 1
ATOM 565 C C . GLN A 1 72 ? 18.534 2.767 -25.862 1.00 86.88 72 GLN A C 1
ATOM 567 O O . GLN A 1 72 ? 18.536 2.878 -27.089 1.00 86.88 72 GLN A O 1
ATOM 572 N N . PHE A 1 73 ? 19.637 2.941 -25.131 1.00 86.81 73 PHE A N 1
ATOM 573 C CA . PHE A 1 73 ? 20.938 3.225 -25.732 1.00 86.81 73 PHE A CA 1
ATOM 574 C C . PHE A 1 73 ? 21.418 2.068 -26.621 1.00 86.81 73 PHE A C 1
ATOM 576 O O . PHE A 1 73 ? 21.874 2.301 -27.735 1.00 86.81 73 PHE A O 1
ATOM 583 N N . ARG A 1 74 ? 21.247 0.817 -26.171 1.00 82.19 74 ARG A N 1
ATOM 584 C CA . ARG A 1 74 ? 21.658 -0.387 -26.911 1.00 82.19 74 ARG A CA 1
ATOM 585 C C . ARG A 1 74 ? 20.808 -0.682 -28.149 1.00 82.19 74 ARG A C 1
ATOM 587 O O . ARG A 1 74 ? 21.289 -1.365 -29.033 1.00 82.19 74 ARG A O 1
ATOM 594 N N . ILE A 1 75 ? 19.549 -0.252 -28.195 1.00 79.62 75 ILE A N 1
ATOM 595 C CA . ILE A 1 75 ? 18.683 -0.445 -29.375 1.00 79.62 75 ILE A CA 1
ATOM 596 C C . ILE A 1 75 ? 18.944 0.643 -30.432 1.00 79.62 75 ILE A C 1
ATOM 598 O O . ILE A 1 75 ? 18.645 0.450 -31.607 1.00 79.62 75 ILE A O 1
ATOM 602 N N . SER A 1 76 ? 19.498 1.785 -30.019 1.00 78.50 76 SER A N 1
ATOM 603 C CA . SER A 1 76 ? 19.764 2.929 -30.900 1.00 78.50 76 SER A CA 1
ATOM 604 C C . SER A 1 76 ? 21.112 2.847 -31.642 1.00 78.50 76 SER A C 1
ATOM 606 O O . SER A 1 76 ? 21.387 3.720 -32.464 1.00 78.50 76 SER A O 1
ATOM 608 N N . PHE A 1 77 ? 21.931 1.824 -31.371 1.00 60.06 77 PHE A N 1
ATOM 609 C CA . PHE A 1 77 ? 23.215 1.514 -32.018 1.00 60.06 77 PHE A CA 1
ATOM 610 C C . PHE A 1 77 ? 23.274 0.031 -32.393 1.00 60.06 77 PHE A C 1
ATOM 612 O O . PHE A 1 77 ? 23.958 -0.288 -33.390 1.00 60.06 77 PHE A O 1
#

Foldseek 3Di:
DPDPVVVVVVVVVVVVVVVVVVVVVVVVVLVVLLVPFPPCDDPPDDHDDSVRSVVSSVVVVVVVVVVVVVVVVVVVD

Radius of gyration: 22.28 Å; chains: 1; bounding box: 45×34×72 Å

Sequence (77 aa):
MSSANSSDQLVRLNINLRERCRMHDLNEAFDDLRAILPYANGTSVRKLSKIATLLLAKNHILMQVDTIFVVQFRISF

Secondary structure (DSSP, 8-state):
--SHHHHHHHHHHHHHHHHHHHHHHHHHHHHHHHHHSTTS--TTSPPPPHHHHHHHHHHHHHHHHHHHHHHHHHH--

Organism: NCBI:txid637853